Protein AF-A0A392UVF7-F1 (afdb_monomer)

Secondary structure (DSSP, 8-state):
-HHHIIIIITSTT-HHHHHHHHS--SSHHHHHHHHHHHHHHHHHHHHHHHHHHHHHTTS----------

Solvent-accessible surface area (backbone atoms only — not comparable to full-atom values): 4223 Å² total; per-residue (Å²): 109,74,65,50,37,70,75,46,33,66,35,90,89,23,70,54,39,54,53,42,67,74,60,66,60,92,45,71,65,54,43,52,53,53,48,52,56,50,53,52,50,54,54,50,53,51,54,46,52,53,53,52,54,55,54,65,70,63,58,72,82,80,73,79,83,78,87,79,131

pLDDT: mean 82.5, std 13.05, range [42.03, 94.19]

Radius of gyration: 20.88 Å; Cα contacts (8 Å, |Δi|>4): 27; chains: 1; bounding box: 54×25×52 Å

Organism: NCBI:txid97028

Structure (mmCIF, N/CA/C/O backbone):
data_AF-A0A392UVF7-F1
#
_entry.id   AF-A0A392UVF7-F1
#
loop_
_atom_site.group_PDB
_atom_site.id
_atom_site.type_symbol
_atom_site.label_atom_id
_atom_site.label_alt_id
_atom_site.label_comp_id
_atom_site.label_asym_id
_atom_site.label_entity_id
_atom_site.label_seq_id
_atom_site.pdbx_PDB_ins_code
_atom_site.Cartn_x
_atom_site.Cartn_y
_atom_site.Cartn_z
_atom_site.occupancy
_atom_site.B_iso_or_equiv
_atom_site.auth_seq_id
_atom_site.auth_comp_id
_atom_site.auth_asym_id
_atom_site.auth_atom_id
_atom_site.pdbx_PDB_model_num
ATOM 1 N N . MET A 1 1 ? -3.155 9.490 -1.000 1.00 78.25 1 MET A N 1
ATOM 2 C CA . MET A 1 1 ? -3.396 8.335 -0.103 1.00 78.25 1 MET A CA 1
ATOM 3 C C . MET A 1 1 ? -4.742 7.636 -0.336 1.00 78.25 1 MET A C 1
ATOM 5 O O . MET A 1 1 ? -4.723 6.476 -0.716 1.00 78.25 1 MET A O 1
ATOM 9 N N . LYS A 1 2 ? -5.907 8.296 -0.184 1.00 81.75 2 LYS A N 1
ATOM 10 C CA . LYS A 1 2 ? -7.231 7.634 -0.320 1.00 81.75 2 LYS A CA 1
ATOM 11 C C . LYS A 1 2 ? -7.421 6.855 -1.636 1.00 81.75 2 LYS A C 1
ATOM 13 O O . LYS A 1 2 ? -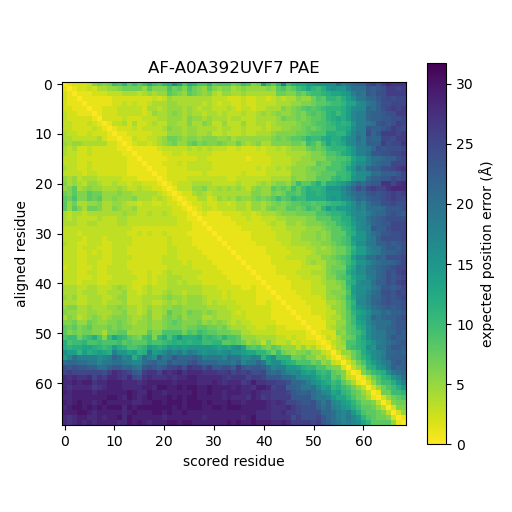7.922 5.739 -1.614 1.00 81.75 2 LYS A O 1
ATOM 18 N N . LYS A 1 3 ? -6.948 7.405 -2.761 1.00 86.88 3 LYS A N 1
ATOM 19 C CA . LYS A 1 3 ? -6.984 6.742 -4.077 1.00 86.88 3 LYS A CA 1
ATOM 20 C C . LYS A 1 3 ? -6.187 5.426 -4.109 1.00 86.88 3 LYS A C 1
ATOM 22 O O . LYS A 1 3 ? -6.704 4.422 -4.579 1.00 86.88 3 LYS A O 1
ATOM 27 N N . TYR A 1 4 ? -4.981 5.405 -3.531 1.00 89.75 4 TYR A N 1
ATOM 28 C CA . TYR A 1 4 ? -4.149 4.197 -3.440 1.00 89.75 4 TYR A CA 1
ATOM 29 C C . TYR A 1 4 ? -4.867 3.073 -2.692 1.00 89.75 4 TYR A C 1
ATOM 31 O O . TYR A 1 4 ? -4.867 1.930 -3.140 1.00 89.75 4 TYR A O 1
ATOM 39 N N . LEU A 1 5 ? -5.510 3.401 -1.568 1.00 89.50 5 LEU A N 1
ATOM 40 C CA . LEU A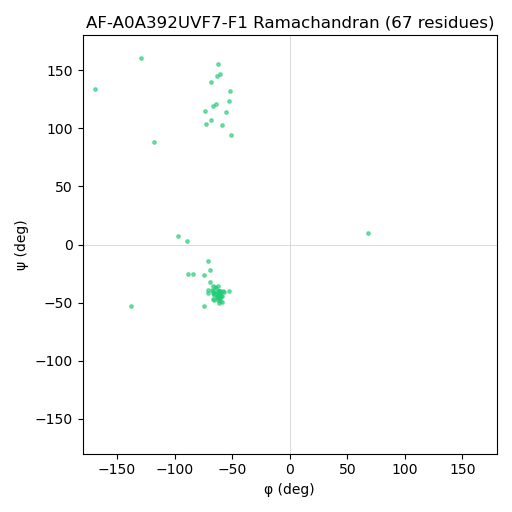 1 5 ? -6.235 2.416 -0.771 1.00 89.50 5 LEU A CA 1
ATOM 41 C C . LEU A 1 5 ? -7.365 1.765 -1.571 1.00 89.50 5 LEU A C 1
ATOM 43 O O . LEU A 1 5 ? -7.496 0.552 -1.539 1.00 89.50 5 LEU A O 1
ATOM 47 N N . LEU A 1 6 ? -8.140 2.534 -2.331 1.00 88.12 6 LEU A N 1
ATOM 48 C CA . LEU A 1 6 ? -9.235 1.981 -3.134 1.00 88.12 6 LEU A CA 1
ATOM 49 C C . LEU A 1 6 ? -8.732 1.175 -4.338 1.00 88.12 6 LEU A C 1
ATOM 51 O O . LEU A 1 6 ? -9.289 0.133 -4.675 1.00 88.12 6 LEU A O 1
ATOM 55 N N . GLU A 1 7 ? -7.672 1.644 -4.992 1.00 89.06 7 GLU A N 1
ATOM 56 C CA . GLU A 1 7 ? -7.211 1.060 -6.251 1.00 89.06 7 GLU A CA 1
ATOM 57 C C . GLU A 1 7 ? -6.223 -0.089 -6.071 1.00 89.06 7 GLU A C 1
ATOM 59 O O . GLU A 1 7 ? -6.125 -0.926 -6.965 1.00 89.06 7 GLU A O 1
ATOM 64 N N . ARG A 1 8 ? -5.488 -0.149 -4.957 1.00 88.06 8 ARG A N 1
ATOM 65 C CA . ARG A 1 8 ? -4.416 -1.132 -4.718 1.00 88.06 8 ARG A CA 1
ATOM 66 C C . ARG A 1 8 ? -4.462 -1.685 -3.301 1.00 88.06 8 ARG A C 1
ATOM 68 O O . ARG A 1 8 ? -4.525 -2.898 -3.127 1.00 88.06 8 ARG A O 1
ATOM 75 N N . GLY A 1 9 ? -4.475 -0.805 -2.302 1.00 88.75 9 GLY A N 1
ATOM 76 C CA . GLY A 1 9 ? -4.286 -1.178 -0.902 1.00 88.75 9 GLY A CA 1
ATOM 77 C C . GLY A 1 9 ? -5.359 -2.125 -0.360 1.00 88.75 9 GLY A C 1
ATOM 78 O O . GLY A 1 9 ? -5.037 -3.131 0.250 1.00 88.75 9 GLY A O 1
ATOM 79 N N . LEU A 1 10 ? -6.635 -1.866 -0.616 1.00 88.19 10 LEU A N 1
ATOM 80 C CA . LEU A 1 10 ? -7.763 -2.644 -0.089 1.00 88.19 10 LEU A CA 1
ATOM 81 C C . LEU A 1 10 ? -8.283 -3.695 -1.075 1.00 88.19 10 LEU A C 1
ATOM 83 O O . LEU A 1 10 ? -9.310 -4.321 -0.817 1.00 88.19 10 LEU A O 1
ATOM 87 N N . ARG A 1 11 ? -7.599 -3.910 -2.208 1.00 91.00 11 ARG A N 1
ATOM 88 C CA . ARG A 1 11 ? -7.963 -5.011 -3.103 1.00 91.00 11 ARG A CA 1
ATOM 89 C C . ARG A 1 11 ? -7.764 -6.354 -2.393 1.00 91.00 11 ARG A C 1
ATOM 91 O O . ARG A 1 11 ? -6.792 -6.506 -1.647 1.00 91.00 11 ARG A O 1
ATOM 98 N N . PRO A 1 12 ? -8.625 -7.352 -2.659 1.00 86.81 12 PRO A N 1
ATOM 99 C CA . PRO A 1 12 ? -8.422 -8.699 -2.146 1.00 86.81 12 PRO A CA 1
ATOM 100 C C . PRO A 1 12 ? -7.009 -9.200 -2.469 1.00 86.81 12 PRO A C 1
ATOM 102 O O . PRO A 1 12 ? -6.566 -9.103 -3.613 1.00 86.81 12 PRO A O 1
ATOM 105 N N . HIS A 1 13 ? -6.324 -9.751 -1.464 1.00 87.44 13 HIS A N 1
ATOM 106 C CA . HIS A 1 13 ? -4.970 -10.319 -1.558 1.00 87.44 13 HIS A CA 1
ATOM 107 C C . HIS A 1 13 ? -3.822 -9.331 -1.828 1.00 87.44 13 HIS A C 1
ATOM 109 O O . HIS A 1 13 ? -2.697 -9.780 -2.068 1.00 87.44 13 HIS A O 1
ATOM 115 N N . SER A 1 14 ? -4.053 -8.016 -1.758 1.00 91.00 14 SER A N 1
ATOM 116 C CA . SER A 1 14 ? -2.962 -7.039 -1.831 1.00 91.00 14 SER A CA 1
ATOM 117 C C . SER A 1 14 ? -1.985 -7.208 -0.656 1.00 91.00 14 SER A C 1
ATOM 119 O O . SER A 1 14 ? -2.346 -7.702 0.418 1.00 91.00 14 SER A O 1
ATOM 121 N N . ASN A 1 15 ? -0.737 -6.773 -0.836 1.00 90.81 15 ASN A N 1
ATOM 122 C CA . ASN A 1 15 ? 0.257 -6.847 0.235 1.00 90.81 15 ASN A CA 1
ATOM 123 C C . ASN A 1 15 ? -0.098 -5.922 1.409 1.00 90.81 15 ASN A C 1
ATOM 125 O O . ASN A 1 15 ? 0.057 -6.323 2.560 1.00 90.81 15 ASN A O 1
ATOM 129 N N . PHE A 1 16 ? -0.682 -4.752 1.130 1.00 90.88 16 PHE A N 1
ATOM 130 C CA . PHE A 1 16 ? -1.228 -3.884 2.172 1.00 90.88 16 PHE A CA 1
ATOM 131 C C . PHE A 1 16 ? -2.341 -4.581 2.969 1.00 90.88 16 PHE A C 1
ATOM 133 O O . PHE A 1 16 ? -2.286 -4.608 4.193 1.00 90.88 16 PHE A O 1
ATOM 140 N N . ALA A 1 17 ? -3.321 -5.210 2.309 1.00 90.19 17 ALA A N 1
ATOM 141 C CA . ALA A 1 17 ? -4.400 -5.923 2.995 1.00 90.19 17 ALA A CA 1
ATOM 142 C C . ALA A 1 17 ? -3.861 -7.080 3.851 1.00 90.19 17 ALA A C 1
ATOM 144 O O . A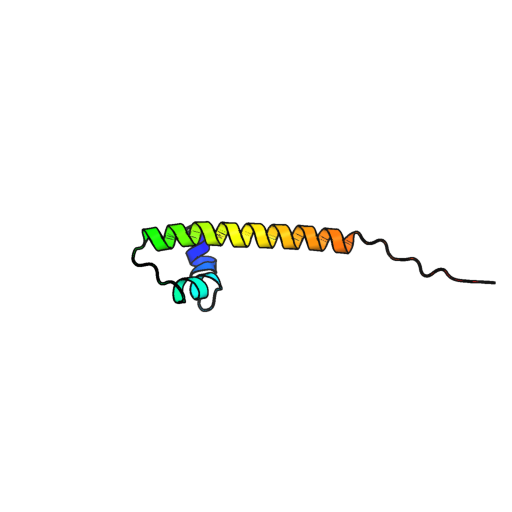LA A 1 17 ? -4.303 -7.256 4.983 1.00 90.19 17 ALA A O 1
ATOM 145 N N . LYS A 1 18 ? -2.858 -7.820 3.356 1.00 90.88 18 LYS A N 1
ATOM 146 C CA . LYS A 1 18 ? -2.158 -8.852 4.141 1.00 90.88 18 LYS A CA 1
ATOM 147 C C . LYS A 1 18 ? -1.476 -8.260 5.377 1.00 90.88 18 LYS A C 1
ATOM 149 O O . LYS A 1 18 ? -1.630 -8.813 6.461 1.00 90.88 18 LYS A O 1
ATOM 154 N N . ALA A 1 19 ? -0.781 -7.130 5.238 1.00 89.56 19 ALA A N 1
ATOM 155 C CA . ALA A 1 19 ? -0.132 -6.449 6.358 1.00 89.56 19 ALA A CA 1
ATOM 156 C C . ALA A 1 19 ? -1.152 -5.987 7.416 1.00 89.56 19 ALA A C 1
ATOM 158 O O . ALA A 1 19 ? -0.966 -6.234 8.607 1.00 89.56 19 ALA A O 1
ATOM 159 N N . MET A 1 20 ? -2.282 -5.413 6.989 1.00 87.69 20 MET A N 1
ATOM 160 C CA . MET A 1 20 ? -3.352 -4.994 7.902 1.00 87.69 20 MET A CA 1
ATOM 161 C C . MET A 1 20 ? -4.096 -6.174 8.550 1.00 87.69 20 MET A C 1
ATOM 163 O O . MET A 1 20 ? -4.717 -6.000 9.597 1.00 87.69 20 MET A O 1
ATOM 167 N N . CYS A 1 21 ? -4.055 -7.373 7.959 1.00 85.00 21 CYS A N 1
ATOM 168 C CA . CYS A 1 21 ? -4.572 -8.591 8.587 1.00 85.00 21 CYS A CA 1
ATOM 169 C C . CYS A 1 21 ? -3.657 -9.124 9.701 1.00 85.00 21 CYS A C 1
ATOM 171 O O . CYS A 1 21 ? -4.163 -9.784 10.605 1.00 85.00 21 CYS A O 1
ATOM 173 N N . ILE A 1 22 ? -2.349 -8.840 9.652 1.00 86.12 22 ILE A N 1
ATOM 174 C CA . ILE A 1 22 ? -1.400 -9.207 10.716 1.00 86.12 22 ILE A CA 1
ATOM 175 C C . ILE A 1 22 ? -1.599 -8.288 11.920 1.00 86.12 22 ILE A C 1
ATOM 177 O O . ILE A 1 22 ? -1.815 -8.756 13.035 1.00 86.12 22 ILE A O 1
ATOM 181 N N . GLU A 1 23 ? -1.572 -6.976 11.691 1.00 87.00 23 GLU A N 1
ATOM 182 C CA . GLU A 1 23 ? -1.765 -5.983 12.743 1.00 87.00 23 GLU A CA 1
ATOM 183 C C . GLU A 1 23 ? -3.004 -5.140 12.447 1.00 87.00 23 GLU A C 1
ATOM 185 O O . GLU A 1 23 ? -2.947 -4.084 11.805 1.00 87.00 23 GLU A O 1
ATOM 190 N N . LYS A 1 24 ? -4.151 -5.637 12.920 1.00 87.88 24 LYS A N 1
ATOM 191 C CA . LYS A 1 24 ? -5.446 -5.012 12.662 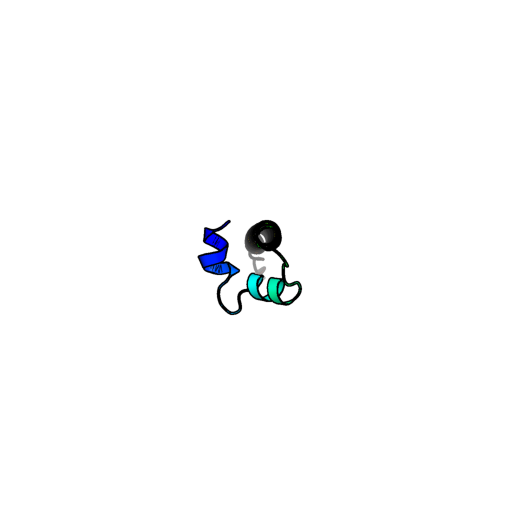1.00 87.88 24 LYS A CA 1
ATOM 192 C C . LYS A 1 24 ? -5.532 -3.649 13.360 1.00 87.88 24 LYS A C 1
ATOM 194 O O . LYS A 1 24 ? -5.498 -3.607 14.593 1.00 87.88 24 LYS A O 1
ATOM 199 N N . PRO A 1 25 ? -5.706 -2.550 12.607 1.00 88.62 25 PRO A N 1
ATOM 200 C CA . PRO A 1 25 ? -5.820 -1.226 13.192 1.00 88.62 25 PRO A CA 1
ATOM 201 C C . PRO A 1 25 ? -7.133 -1.131 13.962 1.00 88.62 25 PRO A C 1
ATOM 203 O O . PRO A 1 25 ? -8.172 -1.643 13.527 1.00 88.62 25 PRO A O 1
ATOM 206 N N . ARG A 1 26 ? -7.089 -0.478 15.120 1.00 92.31 26 ARG A N 1
ATOM 207 C CA . ARG A 1 26 ? -8.259 -0.317 15.993 1.00 92.31 26 ARG A CA 1
ATOM 208 C C . ARG A 1 26 ? -9.124 0.864 15.573 1.00 92.31 26 ARG A C 1
ATOM 210 O O . ARG A 1 26 ? -10.320 0.868 15.851 1.00 92.31 26 ARG A O 1
ATOM 217 N N . THR A 1 27 ? -8.532 1.851 14.903 1.00 94.19 27 THR A N 1
ATOM 218 C CA . THR A 1 27 ? -9.214 3.059 14.428 1.00 94.19 27 THR A CA 1
ATOM 219 C C . THR A 1 27 ? -8.937 3.316 12.949 1.00 94.19 27 THR A C 1
ATOM 221 O O . THR A 1 27 ? -7.970 2.816 12.370 1.00 94.19 27 THR A O 1
ATOM 224 N N . LEU A 1 28 ? -9.796 4.125 12.322 1.00 89.56 28 LEU A N 1
ATOM 225 C CA . LEU A 1 28 ? -9.582 4.575 10.946 1.00 89.56 28 LEU A CA 1
ATOM 226 C C . LEU A 1 28 ? -8.299 5.409 10.819 1.00 89.56 28 LEU A C 1
ATOM 228 O O . LEU A 1 28 ? -7.606 5.304 9.814 1.00 89.56 28 LEU A O 1
ATOM 232 N N . ASP A 1 29 ? -7.976 6.212 11.828 1.00 91.88 29 ASP A N 1
ATOM 233 C CA . ASP A 1 29 ? -6.799 7.081 11.799 1.00 91.88 29 ASP A CA 1
ATOM 234 C C . ASP A 1 29 ? -5.499 6.264 11.810 1.00 91.88 29 ASP A C 1
ATOM 236 O O . ASP A 1 29 ? -4.605 6.490 10.997 1.00 91.88 29 ASP A O 1
ATOM 240 N N . GLU A 1 30 ? -5.452 5.211 12.630 1.00 91.94 30 GLU A N 1
ATOM 241 C CA . GLU A 1 30 ? -4.343 4.255 12.654 1.00 91.94 30 GLU A CA 1
ATOM 242 C C . GLU A 1 30 ? -4.183 3.532 11.306 1.00 91.94 30 GLU A C 1
ATOM 244 O O . GLU A 1 30 ? -3.067 3.365 10.811 1.00 91.94 30 GLU A O 1
ATOM 249 N N . LEU A 1 31 ? -5.299 3.148 10.670 1.00 90.25 31 LEU A N 1
ATOM 250 C CA . LEU A 1 31 ? -5.287 2.565 9.326 1.00 90.25 31 LEU A CA 1
ATOM 251 C C . LEU A 1 31 ? -4.697 3.541 8.299 1.00 90.25 31 LEU A C 1
ATOM 253 O O . LEU A 1 31 ? -3.882 3.134 7.472 1.00 90.25 31 LEU A O 1
ATOM 257 N N . LEU A 1 32 ? -5.108 4.811 8.332 1.00 91.12 32 LEU A N 1
ATOM 258 C CA . LEU A 1 32 ? -4.616 5.834 7.408 1.00 91.12 32 LEU A CA 1
ATOM 259 C C . LEU A 1 32 ? -3.130 6.126 7.634 1.00 91.12 32 LEU A C 1
ATOM 261 O O . LEU A 1 32 ? -2.380 6.238 6.665 1.00 91.12 32 LEU A O 1
ATOM 265 N N . HIS A 1 33 ? -2.690 6.182 8.889 1.00 91.62 33 HIS A N 1
ATOM 266 C CA . HIS A 1 33 ? -1.284 6.369 9.225 1.00 91.62 33 HIS A CA 1
ATOM 267 C C . HIS A 1 33 ? -0.422 5.216 8.689 1.00 91.62 33 HIS A C 1
ATOM 269 O O . HIS A 1 33 ? 0.531 5.446 7.945 1.00 91.62 33 HIS A O 1
ATOM 275 N N . LYS A 1 34 ? -0.820 3.965 8.958 1.00 91.75 34 LYS A N 1
ATOM 276 C CA . LYS A 1 34 ? -0.143 2.767 8.432 1.00 91.75 34 LYS A CA 1
ATOM 277 C C . LYS A 1 34 ? -0.150 2.721 6.904 1.00 91.75 34 LYS A C 1
ATOM 279 O O . LYS A 1 34 ? 0.861 2.379 6.295 1.00 91.75 34 LYS A O 1
ATOM 284 N N . ALA A 1 35 ? -1.258 3.110 6.271 1.00 91.62 35 ALA A N 1
ATOM 285 C CA . ALA A 1 35 ? -1.348 3.216 4.817 1.00 91.62 35 ALA A CA 1
ATOM 286 C C . ALA A 1 35 ? -0.341 4.211 4.242 1.00 91.62 35 ALA A C 1
ATOM 288 O O . ALA A 1 35 ? 0.270 3.935 3.213 1.00 91.62 35 ALA A O 1
ATOM 289 N N . GLN A 1 36 ? -0.153 5.354 4.898 1.00 92.38 36 GLN A N 1
ATOM 290 C CA . GLN A 1 36 ? 0.816 6.350 4.463 1.00 92.38 36 GLN A CA 1
ATOM 291 C C . GLN A 1 36 ? 2.243 5.803 4.499 1.00 92.38 36 GLN A C 1
ATOM 293 O O . GLN A 1 36 ? 2.960 5.925 3.507 1.00 92.38 36 GLN A O 1
ATOM 298 N N . SER A 1 37 ? 2.629 5.165 5.605 1.00 91.38 37 SER A N 1
ATOM 299 C CA . SER A 1 37 ? 3.947 4.541 5.744 1.00 91.38 37 SER A CA 1
ATOM 300 C C . SER A 1 37 ? 4.158 3.424 4.720 1.00 91.38 37 SER A C 1
ATOM 302 O O . SER A 1 37 ? 5.226 3.324 4.124 1.00 91.38 37 SER A O 1
ATOM 304 N N . TYR A 1 38 ? 3.127 2.616 4.459 1.00 91.88 38 TYR A N 1
ATOM 305 C CA . TYR A 1 38 ? 3.213 1.524 3.492 1.00 91.88 38 TYR A CA 1
ATOM 306 C C . TYR A 1 38 ? 3.373 2.013 2.046 1.00 91.88 38 TYR A C 1
ATOM 308 O O . TYR A 1 38 ? 4.150 1.443 1.288 1.00 91.88 38 TYR A O 1
ATOM 316 N N . ILE A 1 39 ? 2.677 3.091 1.666 1.00 91.19 39 ILE A N 1
ATOM 317 C CA . ILE A 1 39 ? 2.832 3.713 0.340 1.00 91.19 39 ILE A CA 1
ATOM 318 C C . ILE A 1 39 ? 4.271 4.185 0.136 1.00 91.19 39 ILE A C 1
ATOM 320 O O . ILE A 1 39 ? 4.846 3.930 -0.915 1.00 91.19 39 ILE A O 1
ATOM 324 N N . GLN A 1 40 ? 4.861 4.830 1.146 1.00 91.50 40 GLN A N 1
ATOM 325 C CA . GLN A 1 40 ? 6.250 5.288 1.074 1.00 91.50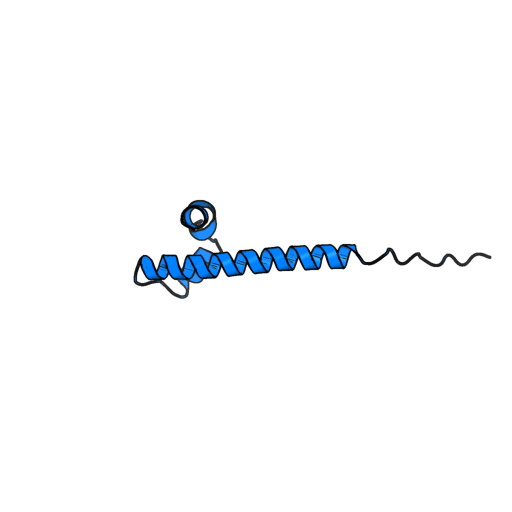 40 GLN A CA 1
ATOM 326 C C . GLN A 1 40 ? 7.221 4.117 0.919 1.00 91.50 40 GLN A C 1
ATOM 328 O O . GLN A 1 40 ? 8.142 4.195 0.112 1.00 91.50 40 GLN A O 1
ATOM 333 N N . TYR A 1 41 ? 6.995 3.022 1.650 1.00 91.81 41 TYR A N 1
ATOM 334 C CA . TYR A 1 41 ? 7.785 1.804 1.494 1.00 91.81 41 TYR A CA 1
ATOM 335 C C . TYR A 1 41 ? 7.701 1.252 0.061 1.00 91.81 41 TYR A C 1
ATOM 337 O O . TYR A 1 41 ? 8.738 1.040 -0.559 1.00 91.81 41 TYR A O 1
ATOM 345 N N . GLU A 1 42 ? 6.499 1.096 -0.510 1.00 89.75 42 GLU A N 1
ATOM 346 C CA . GLU A 1 42 ? 6.358 0.630 -1.899 1.00 89.75 42 GLU A CA 1
ATOM 347 C C . GLU A 1 42 ? 7.010 1.583 -2.912 1.00 89.75 42 GLU A C 1
ATOM 349 O O . GLU A 1 42 ? 7.631 1.125 -3.869 1.00 89.75 42 GLU A O 1
ATOM 354 N N . GLU A 1 43 ? 6.883 2.898 -2.730 1.00 89.00 43 GLU A N 1
ATOM 355 C CA . GLU A 1 43 ? 7.509 3.886 -3.616 1.00 89.00 43 GLU A CA 1
ATOM 356 C C . GLU A 1 43 ? 9.041 3.790 -3.585 1.00 89.00 43 GLU A C 1
ATOM 358 O O . GLU A 1 43 ? 9.679 3.848 -4.639 1.00 89.00 43 GLU A O 1
ATOM 363 N N . VAL A 1 44 ? 9.626 3.593 -2.399 1.00 91.38 44 VAL A N 1
ATOM 364 C CA . VAL A 1 44 ? 11.073 3.396 -2.235 1.00 91.38 44 VAL A CA 1
ATOM 365 C C . VAL A 1 44 ? 11.524 2.092 -2.888 1.00 91.38 44 VAL A C 1
ATOM 367 O O . VAL A 1 44 ? 12.471 2.126 -3.670 1.00 91.38 44 VAL A O 1
ATOM 370 N N . GLU A 1 45 ? 10.831 0.978 -2.646 1.00 90.75 45 GLU A N 1
ATOM 371 C CA . GLU A 1 45 ? 11.157 -0.327 -3.242 1.00 90.75 45 GLU A CA 1
ATOM 372 C C . GLU A 1 45 ? 11.078 -0.289 -4.773 1.00 90.75 45 GLU A C 1
ATOM 374 O O . GLU A 1 45 ? 11.950 -0.808 -5.467 1.00 90.75 45 GLU A O 1
ATOM 379 N N . VAL A 1 46 ? 10.057 0.368 -5.331 1.00 87.69 46 VAL A N 1
ATOM 380 C CA . VAL A 1 46 ? 9.917 0.522 -6.786 1.00 87.69 46 VAL A CA 1
ATOM 381 C C . VAL A 1 46 ? 11.040 1.391 -7.352 1.00 87.69 46 VAL A C 1
ATOM 383 O O . VAL A 1 46 ? 11.617 1.055 -8.387 1.00 87.69 46 VAL A O 1
ATOM 386 N N . ALA A 1 47 ? 11.379 2.498 -6.689 1.00 89.25 47 ALA A N 1
ATOM 387 C CA . ALA A 1 47 ? 12.485 3.350 -7.114 1.00 89.25 47 ALA A CA 1
ATOM 388 C C . ALA A 1 47 ? 13.837 2.624 -7.027 1.00 89.25 47 ALA A C 1
ATOM 390 O O . ALA A 1 47 ? 14.704 2.820 -7.881 1.00 89.25 47 ALA A O 1
ATOM 391 N N . ASP A 1 48 ? 14.032 1.790 -6.009 1.00 91.12 48 ASP A N 1
ATOM 392 C CA . ASP A 1 48 ? 15.221 0.960 -5.846 1.00 91.12 48 ASP A CA 1
ATOM 393 C C . ASP A 1 48 ? 15.317 -0.116 -6.933 1.00 91.12 48 ASP A C 1
ATOM 395 O O . ASP A 1 48 ? 16.327 -0.189 -7.631 1.00 91.12 48 ASP A O 1
ATOM 399 N N . ALA A 1 49 ? 14.225 -0.834 -7.204 1.00 88.50 49 ALA A N 1
ATOM 400 C CA . ALA A 1 49 ? 14.150 -1.807 -8.291 1.00 88.50 49 ALA A CA 1
ATOM 401 C C . ALA A 1 49 ? 14.471 -1.185 -9.663 1.00 88.50 49 ALA A C 1
ATOM 403 O O . ALA A 1 49 ? 15.200 -1.776 -10.458 1.00 88.50 49 ALA A O 1
ATOM 404 N N . ILE A 1 50 ? 13.986 0.034 -9.941 1.00 89.31 50 ILE A N 1
ATOM 405 C CA . ILE A 1 50 ? 14.313 0.762 -11.181 1.00 89.31 50 ILE A CA 1
ATOM 406 C C . ILE A 1 50 ? 15.803 1.130 -11.234 1.00 89.31 50 ILE A C 1
ATOM 408 O O . ILE A 1 50 ? 16.420 1.030 -12.297 1.00 89.31 50 ILE A O 1
ATOM 412 N N . ARG A 1 51 ? 16.394 1.571 -10.115 1.00 89.50 51 ARG A N 1
ATOM 413 C CA . ARG A 1 51 ? 17.829 1.894 -10.046 1.00 89.50 51 ARG A CA 1
ATOM 414 C C . ARG A 1 51 ? 18.688 0.656 -10.290 1.00 89.50 51 ARG A C 1
ATOM 416 O O . ARG A 1 51 ? 19.614 0.729 -11.093 1.00 89.50 51 ARG A O 1
ATOM 423 N N . HIS A 1 52 ? 18.348 -0.464 -9.659 1.00 85.38 52 HIS A N 1
ATOM 424 C CA . HIS A 1 52 ? 19.036 -1.736 -9.856 1.00 85.38 52 HIS A CA 1
ATOM 425 C C . HIS A 1 52 ? 18.902 -2.255 -11.290 1.00 85.38 52 HIS A C 1
ATOM 427 O O . HIS A 1 52 ? 19.910 -2.598 -11.897 1.00 85.38 52 HIS A O 1
ATOM 433 N N . ALA A 1 53 ? 17.705 -2.199 -11.880 1.00 82.50 53 ALA A N 1
ATOM 434 C CA . ALA A 1 53 ? 17.499 -2.601 -13.271 1.00 82.50 53 ALA A CA 1
ATOM 435 C C . ALA A 1 53 ? 18.372 -1.798 -14.253 1.00 82.50 53 ALA A C 1
ATOM 437 O O . ALA A 1 53 ? 18.939 -2.364 -15.180 1.00 82.50 53 ALA A O 1
ATOM 438 N N . ARG A 1 54 ? 18.530 -0.484 -14.035 1.00 78.44 54 ARG A N 1
ATOM 439 C CA . ARG A 1 54 ? 19.406 0.365 -14.866 1.00 78.44 54 ARG A CA 1
ATOM 440 C C . ARG A 1 54 ? 20.894 0.067 -14.675 1.00 78.44 54 ARG A C 1
ATOM 442 O O . ARG A 1 54 ? 21.671 0.251 -15.609 1.00 78.44 54 ARG A O 1
ATOM 449 N N . LEU A 1 55 ? 21.296 -0.338 -13.471 1.00 73.81 55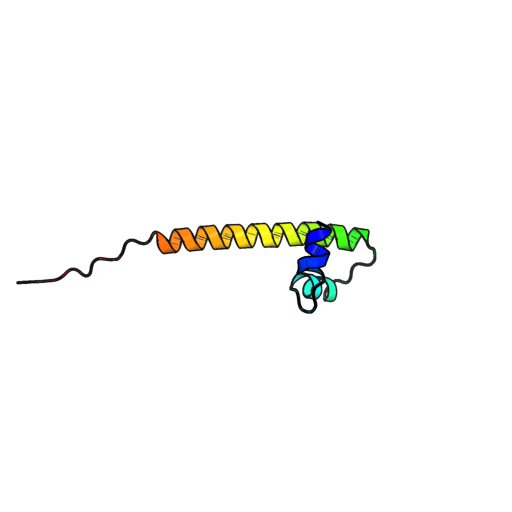 LEU A N 1
ATOM 450 C CA . LEU A 1 55 ? 22.679 -0.704 -13.176 1.00 73.81 55 LEU A CA 1
ATOM 451 C C . LEU A 1 55 ? 23.055 -2.030 -13.851 1.00 73.81 55 LEU A C 1
ATOM 453 O O . LEU A 1 55 ? 24.126 -2.110 -14.448 1.00 73.81 55 LEU A O 1
ATOM 457 N N . ASP A 1 56 ? 22.161 -3.020 -13.821 1.00 61.78 56 ASP A N 1
ATOM 458 C CA . ASP A 1 56 ? 22.362 -4.310 -14.495 1.00 61.78 56 ASP A CA 1
ATOM 459 C C . ASP A 1 56 ? 22.419 -4.161 -16.026 1.00 61.78 56 ASP A C 1
ATOM 461 O O . ASP A 1 56 ? 23.247 -4.801 -16.675 1.00 61.78 56 ASP A O 1
ATOM 465 N N . ASP A 1 57 ? 21.621 -3.253 -16.601 1.00 61.81 57 ASP A N 1
ATOM 466 C CA . ASP A 1 57 ? 21.658 -2.915 -18.037 1.00 61.81 57 ASP A CA 1
ATOM 467 C C . ASP A 1 57 ? 22.922 -2.121 -18.438 1.00 61.81 57 ASP A C 1
ATOM 469 O O . ASP A 1 57 ? 23.242 -1.991 -19.618 1.00 61.81 57 ASP A O 1
ATOM 473 N N . SER A 1 58 ? 23.670 -1.585 -17.463 1.00 59.34 58 SER A N 1
ATOM 474 C CA . SER A 1 58 ? 24.914 -0.837 -17.703 1.00 59.34 58 SER A CA 1
ATOM 475 C C . SER A 1 58 ? 26.166 -1.721 -17.734 1.00 59.34 58 SER A C 1
ATOM 477 O O . SER A 1 58 ? 27.276 -1.202 -17.878 1.00 59.34 58 SER A O 1
ATOM 479 N N . ASN A 1 59 ? 26.030 -3.045 -17.612 1.00 59.03 59 ASN A N 1
ATOM 480 C CA . ASN A 1 59 ? 27.154 -3.946 -17.835 1.00 59.03 59 ASN A CA 1
ATOM 481 C C . ASN A 1 59 ? 27.428 -4.009 -19.350 1.00 59.03 59 ASN A C 1
ATOM 483 O O . ASN A 1 59 ? 26.563 -4.475 -20.097 1.00 59.03 59 ASN A O 1
ATOM 487 N N . PRO A 1 60 ? 28.590 -3.540 -19.850 1.00 59.19 60 PRO A N 1
ATOM 488 C CA . PRO A 1 60 ? 28.864 -3.618 -21.276 1.00 59.19 60 PRO A CA 1
ATOM 489 C C . PRO A 1 60 ? 28.851 -5.092 -21.707 1.00 59.19 60 PRO A C 1
ATOM 491 O O . PRO A 1 60 ? 29.268 -5.958 -20.926 1.00 59.19 60 PRO A O 1
ATOM 494 N N . PRO A 1 61 ? 28.415 -5.413 -22.941 1.00 57.28 61 PRO A N 1
ATOM 495 C CA . PRO A 1 61 ? 28.573 -6.757 -23.469 1.00 57.28 61 PRO A CA 1
ATOM 496 C C . PRO A 1 61 ? 30.062 -7.085 -23.384 1.00 57.28 61 PRO A C 1
ATOM 498 O O . PRO A 1 61 ? 30.876 -6.423 -24.027 1.00 57.28 61 PRO A O 1
ATOM 501 N N . ARG A 1 62 ? 30.448 -8.063 -22.555 1.00 63.19 62 ARG A N 1
ATOM 502 C CA . ARG A 1 62 ? 31.800 -8.622 -22.625 1.00 63.19 62 ARG A CA 1
ATOM 503 C C . ARG A 1 62 ? 31.956 -9.159 -24.039 1.00 63.19 62 ARG A C 1
ATOM 505 O O . ARG A 1 62 ? 31.395 -10.206 -24.358 1.00 63.19 62 ARG A O 1
ATOM 512 N N . GLU A 1 63 ? 32.668 -8.418 -24.883 1.00 62.12 63 GLU A N 1
ATOM 513 C CA . GLU A 1 63 ? 33.037 -8.877 -26.213 1.00 62.12 63 GLU A CA 1
ATOM 514 C C . GLU A 1 63 ? 33.718 -10.245 -26.065 1.00 62.12 63 GLU A C 1
ATOM 516 O O . GLU A 1 63 ? 34.697 -10.372 -25.317 1.00 62.12 63 GLU A O 1
ATOM 521 N N . PRO A 1 64 ? 33.222 -11.305 -26.725 1.00 57.41 64 PRO A N 1
ATOM 522 C CA . PRO A 1 64 ? 33.961 -12.546 -26.784 1.00 57.41 64 PRO A CA 1
ATOM 523 C C . PRO A 1 64 ? 35.187 -12.279 -27.654 1.00 57.41 64 PRO A C 1
ATOM 525 O O . PRO A 1 64 ? 35.081 -12.124 -28.870 1.00 57.41 64 PRO A O 1
ATOM 528 N N . HIS A 1 65 ? 36.346 -12.207 -27.004 1.00 55.53 65 HIS A N 1
ATOM 529 C CA . HIS A 1 65 ? 37.664 -12.122 -27.619 1.00 55.53 65 HIS A CA 1
ATOM 530 C C . HIS A 1 65 ? 37.799 -13.248 -28.662 1.00 55.53 65 HIS A C 1
ATOM 532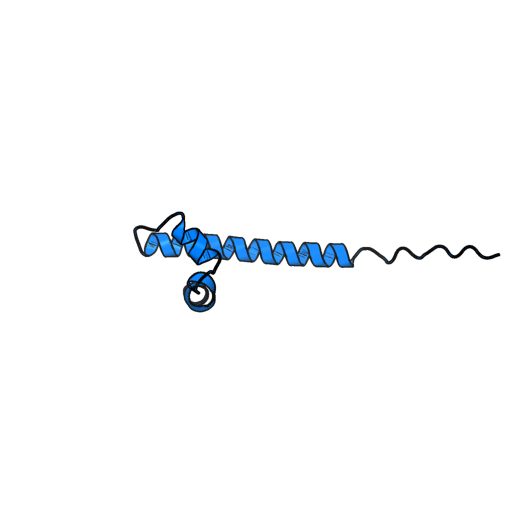 O O . HIS A 1 65 ? 38.115 -14.395 -28.335 1.00 55.53 65 HIS A O 1
ATOM 538 N N . ARG A 1 66 ? 37.507 -12.956 -29.935 1.00 55.97 66 ARG A N 1
ATOM 539 C CA . ARG A 1 66 ? 37.739 -13.897 -31.032 1.00 55.97 66 ARG A CA 1
ATOM 540 C C . ARG A 1 66 ? 39.245 -13.968 -31.261 1.00 55.97 66 ARG A C 1
ATOM 542 O O . ARG A 1 66 ? 39.837 -13.063 -31.837 1.00 55.97 66 ARG A O 1
ATOM 549 N N . LYS A 1 67 ? 39.859 -15.056 -30.793 1.00 61.12 67 LYS A N 1
ATOM 550 C CA . LYS A 1 67 ? 41.148 -15.533 -31.303 1.00 61.12 67 LYS A CA 1
ATOM 551 C C . LYS A 1 67 ? 40.972 -15.937 -32.769 1.00 61.12 67 LYS A C 1
ATOM 553 O O . LYS A 1 67 ? 40.200 -16.843 -33.066 1.00 61.12 67 LYS A O 1
ATOM 558 N N . GLY A 1 68 ? 41.725 -15.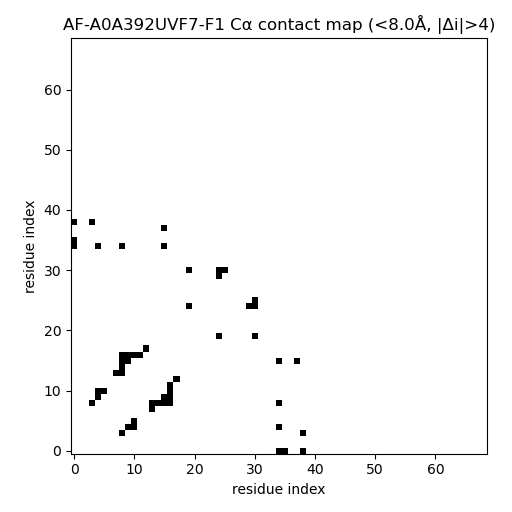298 -33.647 1.00 55.06 68 GLY A N 1
ATOM 559 C CA . GLY A 1 68 ? 42.025 -15.743 -35.006 1.00 55.06 68 GLY A CA 1
ATOM 560 C C . GLY A 1 68 ? 43.132 -14.834 -35.534 1.00 55.06 68 GLY A C 1
ATOM 561 O O . GLY A 1 68 ? 43.070 -13.634 -35.293 1.00 55.06 68 GLY A O 1
ATOM 562 N N . GLY A 1 69 ? 44.195 -15.304 -36.168 1.00 42.03 69 GLY A N 1
ATOM 563 C CA . GLY A 1 69 ? 44.699 -16.640 -36.468 1.00 42.03 69 GLY A CA 1
ATOM 564 C C . GLY A 1 69 ? 46.171 -16.485 -36.847 1.00 42.03 69 GLY A C 1
ATOM 565 O O . GLY A 1 69 ? 46.600 -15.321 -37.028 1.00 42.03 69 GLY A O 1
#

Sequence (69 aa):
MKKYLLERGLRPHSNFAKAMCIEKPRTLDELLHKAQSYIQYEEVEVADAIRHARLDDSNPPREPHRKGG

Mean predicted aligned error: 10.04 Å

Foldseek 3Di:
DVVCCVPAQVPPPGPNVVVCVVPP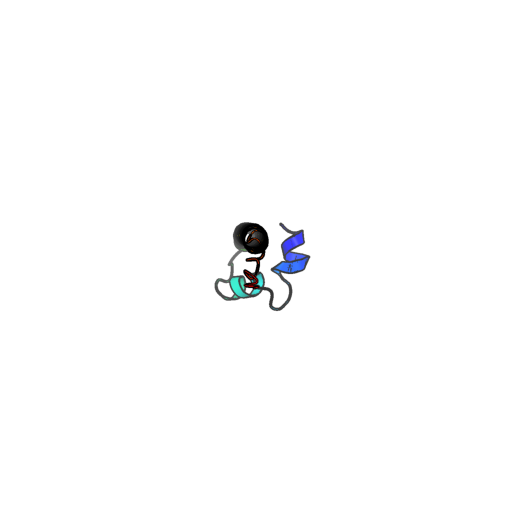DPDPVSSVVSVVVVVVVVVVVVVVVVVVVVVVVPPPPPPPPDDDD